Protein AF-A0A031JSQ0-F1 (afdb_monomer_lite)

Organism: NCBI:txid158500

Structure (mmCIF, N/CA/C/O backbone):
data_AF-A0A031JSQ0-F1
#
_entry.id   AF-A0A031JSQ0-F1
#
loop_
_atom_site.group_PDB
_atom_site.id
_atom_site.type_symbol
_atom_site.label_atom_id
_atom_site.label_alt_id
_atom_site.label_comp_id
_atom_site.label_asym_id
_atom_site.label_entity_id
_atom_site.label_seq_id
_atom_site.pdbx_PDB_ins_code
_atom_site.Cartn_x
_atom_site.Cartn_y
_atom_site.Cartn_z
_atom_site.occupancy
_atom_site.B_iso_or_equiv
_atom_site.auth_seq_id
_atom_site.auth_comp_id
_atom_site.auth_asym_id
_atom_site.auth_atom_id
_atom_site.pdbx_PDB_model_num
ATOM 1 N N . MET A 1 1 ? -5.868 -22.912 7.305 1.00 48.88 1 MET A N 1
ATOM 2 C CA . MET A 1 1 ? -6.260 -21.754 6.467 1.00 48.88 1 MET A CA 1
ATOM 3 C C . MET A 1 1 ? -6.400 -22.210 5.012 1.00 48.88 1 MET A C 1
ATOM 5 O O . MET A 1 1 ? -5.440 -22.071 4.262 1.00 48.88 1 MET A O 1
ATOM 9 N N . PRO A 1 2 ? -7.540 -22.796 4.610 1.00 46.16 2 PRO A N 1
ATOM 10 C CA . PRO A 1 2 ? -7.675 -23.457 3.303 1.00 46.16 2 PRO A CA 1
ATOM 11 C C . PRO A 1 2 ? -7.574 -22.536 2.070 1.00 46.16 2 PRO A C 1
ATOM 13 O O . PRO A 1 2 ? -7.300 -23.030 0.989 1.00 46.16 2 PRO A O 1
ATOM 16 N N . ASN A 1 3 ? -7.706 -21.209 2.223 1.00 56.41 3 ASN A N 1
ATOM 17 C CA . ASN A 1 3 ? -7.763 -20.254 1.098 1.00 56.41 3 ASN A CA 1
ATOM 18 C C . ASN A 1 3 ? -6.679 -19.161 1.143 1.00 56.41 3 ASN A C 1
ATOM 20 O O . ASN A 1 3 ? -6.836 -18.094 0.548 1.00 56.41 3 ASN A O 1
ATOM 24 N N . ALA A 1 4 ? -5.591 -19.370 1.888 1.00 67.62 4 ALA A N 1
ATOM 25 C CA . ALA A 1 4 ? -4.509 -18.391 1.912 1.00 67.62 4 ALA A CA 1
ATOM 26 C C . ALA A 1 4 ? -3.793 -18.385 0.553 1.00 67.62 4 ALA A C 1
ATOM 28 O O . ALA A 1 4 ? -3.120 -19.351 0.199 1.00 67.62 4 ALA A O 1
ATOM 29 N N . VAL A 1 5 ? -3.919 -17.290 -0.202 1.00 62.84 5 VAL A N 1
ATOM 30 C CA . VAL A 1 5 ? -3.093 -17.065 -1.392 1.00 62.84 5 VAL A CA 1
ATOM 31 C C . VAL A 1 5 ? -1.633 -17.063 -0.946 1.00 62.84 5 VAL A C 1
ATOM 33 O O . VAL A 1 5 ? -1.286 -16.406 0.037 1.00 62.84 5 VAL A O 1
ATOM 36 N N . ARG A 1 6 ? -0.776 -17.787 -1.673 1.00 75.62 6 ARG A N 1
ATOM 37 C CA . ARG A 1 6 ? 0.669 -17.875 -1.424 1.00 75.62 6 ARG A CA 1
ATOM 38 C C . ARG A 1 6 ? 1.434 -17.154 -2.540 1.00 75.62 6 ARG A C 1
ATOM 40 O O . ARG A 1 6 ? 1.892 -17.795 -3.484 1.00 75.62 6 ARG A O 1
ATOM 47 N N . PRO A 1 7 ? 1.562 -15.810 -2.488 1.00 72.12 7 PRO A N 1
ATOM 48 C CA . PRO A 1 7 ? 2.225 -15.043 -3.541 1.00 72.12 7 PRO A CA 1
ATOM 49 C C . PRO A 1 7 ? 3.639 -15.535 -3.859 1.00 72.12 7 PRO A C 1
ATOM 51 O O . PRO A 1 7 ? 4.042 -15.494 -5.015 1.00 72.12 7 PRO A O 1
ATOM 54 N N . TYR A 1 8 ? 4.371 -16.027 -2.855 1.00 73.94 8 TYR A N 1
ATOM 55 C CA . TYR A 1 8 ? 5.746 -16.494 -3.019 1.00 73.94 8 TYR A CA 1
ATOM 56 C C . TYR A 1 8 ? 5.853 -17.716 -3.945 1.00 73.94 8 TYR A C 1
ATOM 58 O O . TYR A 1 8 ? 6.735 -17.743 -4.795 1.00 73.94 8 TYR A O 1
ATOM 66 N N . GLU A 1 9 ? 4.926 -18.676 -3.867 1.00 79.69 9 GLU A N 1
ATOM 67 C CA . GLU A 1 9 ? 4.932 -19.871 -4.730 1.00 79.69 9 GLU A CA 1
ATOM 68 C C . GLU A 1 9 ? 4.697 -19.486 -6.193 1.00 79.69 9 GLU A C 1
ATOM 70 O O . GLU A 1 9 ? 5.391 -19.949 -7.095 1.00 79.69 9 GLU A O 1
ATOM 75 N N . ARG A 1 10 ? 3.769 -18.549 -6.432 1.00 77.81 10 ARG A N 1
ATOM 76 C CA . ARG A 1 10 ? 3.496 -18.023 -7.779 1.00 77.81 10 ARG A CA 1
ATOM 77 C C . ARG A 1 10 ? 4.679 -17.245 -8.352 1.00 77.81 10 ARG A C 1
ATOM 79 O O . ARG A 1 10 ? 4.871 -17.247 -9.563 1.00 77.81 10 ARG A O 1
ATOM 86 N N . LEU A 1 11 ? 5.434 -16.553 -7.499 1.00 79.00 11 LEU A N 1
ATOM 87 C CA . LEU A 1 11 ? 6.617 -15.802 -7.912 1.00 79.00 11 LEU A CA 1
ATOM 88 C C . LEU A 1 11 ? 7.781 -16.731 -8.263 1.00 79.00 11 LEU A C 1
ATOM 90 O O . LEU A 1 11 ? 8.459 -16.459 -9.246 1.00 79.00 11 LEU A O 1
ATOM 94 N N . LEU A 1 12 ? 7.979 -17.825 -7.519 1.00 81.00 12 LEU A N 1
ATOM 95 C CA . LEU A 1 12 ? 9.036 -18.806 -7.793 1.00 81.00 12 LEU A CA 1
ATOM 96 C C . LEU A 1 12 ? 8.831 -19.544 -9.122 1.00 81.00 12 LEU A C 1
ATOM 98 O O . LEU A 1 12 ? 9.792 -19.802 -9.839 1.00 81.00 12 LEU A O 1
ATOM 102 N N . ASN A 1 13 ? 7.575 -19.811 -9.482 1.00 83.50 13 ASN A N 1
ATOM 103 C CA . ASN A 1 13 ? 7.226 -20.521 -10.715 1.00 83.50 13 ASN A CA 1
ATOM 104 C C . ASN A 1 13 ? 7.229 -19.629 -11.968 1.00 83.50 13 ASN A C 1
ATOM 106 O O . ASN A 1 13 ? 6.879 -20.091 -13.053 1.00 83.50 13 ASN A O 1
ATOM 110 N N . ARG A 1 14 ? 7.577 -18.342 -11.843 1.00 82.81 14 ARG A N 1
ATOM 111 C CA . ARG A 1 14 ? 7.583 -17.391 -12.957 1.00 82.81 14 ARG A CA 1
ATOM 112 C C . ARG A 1 14 ? 9.019 -16.980 -13.293 1.00 82.81 14 ARG A C 1
ATOM 114 O O . ARG A 1 14 ? 9.745 -16.597 -12.379 1.00 82.81 14 ARG A O 1
ATOM 121 N N . PRO A 1 15 ? 9.421 -16.955 -14.580 1.00 85.19 15 PRO A N 1
ATOM 122 C CA . PRO A 1 15 ? 10.718 -16.414 -14.964 1.00 85.19 15 PRO A CA 1
ATOM 123 C C . PRO A 1 15 ? 10.852 -14.953 -14.531 1.00 85.19 15 PRO A C 1
ATOM 125 O O . PRO A 1 15 ? 9.879 -14.185 -14.513 1.00 85.19 15 PRO A O 1
ATOM 128 N N . ARG A 1 16 ? 12.075 -14.564 -14.167 1.00 83.25 16 ARG A N 1
ATOM 129 C CA . ARG A 1 16 ? 12.354 -13.209 -13.696 1.00 83.25 16 ARG A CA 1
ATOM 130 C C . ARG A 1 16 ? 12.017 -12.182 -14.774 1.00 83.25 16 ARG A C 1
ATOM 132 O O . ARG A 1 16 ? 12.279 -12.420 -15.953 1.00 83.25 16 ARG A O 1
ATOM 139 N N . PRO A 1 17 ? 11.472 -11.016 -14.390 1.00 79.00 17 PRO A N 1
ATOM 140 C CA . PRO A 1 17 ? 11.295 -9.933 -15.338 1.00 79.00 17 PRO A CA 1
ATOM 141 C C . PRO A 1 17 ? 12.674 -9.472 -15.814 1.00 79.00 17 PRO A C 1
ATOM 143 O O . PRO A 1 17 ? 13.479 -8.973 -15.025 1.00 79.00 17 PRO A O 1
ATOM 146 N N . VAL A 1 18 ? 12.933 -9.646 -17.107 1.00 76.06 18 VAL A N 1
ATOM 147 C CA . VAL A 1 18 ? 14.138 -9.139 -17.756 1.00 76.06 18 VAL A CA 1
ATOM 148 C C . VAL A 1 18 ? 14.084 -7.617 -17.715 1.00 76.06 18 VAL A C 1
ATOM 150 O O . VAL A 1 18 ? 13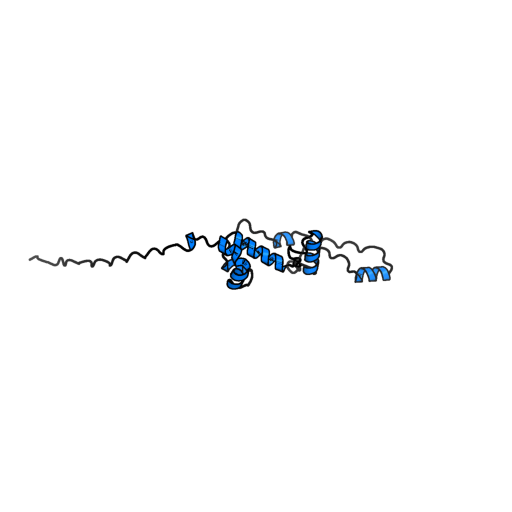.132 -7.000 -18.201 1.00 76.06 18 VAL A O 1
ATOM 153 N N . GLN A 1 19 ? 15.087 -6.993 -17.098 1.00 71.19 19 GLN A N 1
ATOM 154 C CA . GLN A 1 19 ? 15.241 -5.550 -17.220 1.00 71.19 19 GLN A CA 1
ATOM 155 C C . GLN A 1 19 ? 15.732 -5.263 -18.634 1.00 71.19 19 GLN A C 1
ATOM 157 O O . GLN A 1 19 ? 16.794 -5.738 -19.029 1.00 71.19 19 GLN A O 1
ATOM 162 N N . GLY A 1 20 ? 14.936 -4.506 -19.391 1.00 71.56 20 GLY A N 1
ATOM 163 C CA . GLY A 1 20 ? 15.361 -4.001 -20.689 1.00 71.56 20 GLY A CA 1
ATOM 164 C C . GLY A 1 20 ? 16.644 -3.184 -20.562 1.00 71.56 20 GLY A C 1
ATOM 165 O O . GLY A 1 20 ? 17.015 -2.721 -19.478 1.00 71.56 20 GLY A O 1
ATOM 166 N N . GLU A 1 21 ? 17.326 -3.008 -21.684 1.00 77.19 21 GLU A N 1
ATOM 167 C CA . GLU A 1 21 ? 18.601 -2.316 -21.705 1.00 77.19 21 GLU A CA 1
ATOM 168 C C . GLU A 1 21 ? 18.492 -0.900 -21.109 1.00 77.19 21 GLU A C 1
ATOM 170 O O . GLU A 1 21 ? 17.585 -0.116 -21.411 1.00 77.19 21 GLU A O 1
ATOM 175 N N . SER A 1 22 ? 19.437 -0.554 -20.233 1.00 80.62 22 SER A N 1
ATOM 176 C CA . SER A 1 22 ? 19.493 0.794 -19.673 1.00 80.62 22 SER A CA 1
ATOM 177 C C . SER A 1 22 ? 19.759 1.831 -20.770 1.00 80.62 22 SER A C 1
ATOM 179 O O . SER A 1 22 ? 20.556 1.597 -21.677 1.00 80.62 22 SER A O 1
ATOM 181 N N . ARG A 1 23 ? 19.192 3.039 -20.635 1.00 80.75 23 ARG A N 1
ATOM 182 C CA . ARG A 1 23 ? 19.447 4.157 -21.570 1.00 80.75 23 ARG A CA 1
ATOM 183 C C . ARG A 1 23 ? 20.939 4.424 -21.799 1.00 80.75 23 ARG A C 1
ATOM 185 O O . ARG A 1 23 ? 21.338 4.760 -22.905 1.00 80.75 23 ARG A O 1
ATOM 192 N N . ARG A 1 24 ? 21.763 4.258 -20.758 1.00 83.31 24 ARG A N 1
ATOM 193 C CA . ARG A 1 24 ? 23.216 4.461 -20.831 1.00 83.31 24 ARG A CA 1
ATOM 194 C C . ARG A 1 24 ? 23.904 3.387 -21.675 1.00 83.31 24 ARG A C 1
ATOM 196 O O . ARG A 1 24 ? 24.821 3.710 -22.420 1.00 83.31 24 ARG A O 1
ATOM 203 N N . ALA A 1 25 ? 23.471 2.133 -21.555 1.00 84.38 25 ALA A N 1
ATOM 204 C CA . ALA A 1 25 ? 23.970 1.040 -22.385 1.00 84.38 25 ALA A CA 1
ATOM 205 C C . ALA A 1 25 ? 23.526 1.215 -23.848 1.00 84.38 25 ALA A C 1
ATOM 207 O O . ALA A 1 25 ? 24.377 1.172 -24.733 1.00 84.38 25 ALA A O 1
ATOM 208 N N . ALA A 1 26 ? 22.263 1.594 -24.078 1.00 84.56 26 ALA A N 1
ATOM 209 C CA . ALA A 1 26 ? 21.751 1.917 -25.411 1.00 84.56 26 ALA A CA 1
ATOM 210 C C . ALA A 1 26 ? 22.556 3.040 -26.089 1.00 84.56 26 ALA A C 1
ATOM 212 O O . ALA A 1 26 ? 22.926 2.947 -27.257 1.00 84.56 26 ALA A O 1
ATOM 213 N N . GLN A 1 27 ? 22.865 4.107 -25.341 1.00 86.06 27 GLN A N 1
ATOM 214 C CA . GLN A 1 27 ? 23.650 5.238 -25.838 1.00 86.06 27 GLN A CA 1
ATOM 215 C C . GLN A 1 27 ? 25.099 4.846 -26.153 1.00 86.06 27 GLN A C 1
ATOM 217 O O . GLN A 1 27 ? 25.639 5.283 -27.165 1.00 86.06 27 GLN A O 1
ATOM 222 N N . ARG A 1 28 ? 25.721 4.003 -25.316 1.00 87.25 28 ARG A N 1
ATOM 223 C CA . ARG A 1 28 ? 27.067 3.470 -25.575 1.00 87.25 28 ARG A CA 1
ATOM 224 C C . ARG A 1 28 ? 27.111 2.610 -26.837 1.00 87.25 28 ARG A C 1
ATOM 226 O O . ARG A 1 28 ? 28.040 2.781 -27.614 1.00 87.25 28 ARG A O 1
ATOM 233 N N . ARG A 1 29 ? 26.117 1.742 -27.067 1.00 85.69 29 ARG A N 1
ATOM 234 C CA . ARG A 1 29 ? 26.029 0.947 -28.306 1.00 85.69 29 ARG A CA 1
ATOM 235 C C . ARG A 1 29 ? 25.886 1.822 -29.543 1.00 85.69 29 ARG A C 1
ATOM 237 O O . ARG A 1 29 ? 26.636 1.631 -30.491 1.00 85.69 29 ARG A O 1
ATOM 244 N N . ARG A 1 30 ? 25.007 2.831 -29.492 1.00 85.56 30 ARG A N 1
ATOM 245 C CA . ARG A 1 30 ? 24.862 3.811 -30.582 1.00 85.56 30 ARG A CA 1
ATOM 246 C C . ARG A 1 30 ? 26.171 4.539 -30.882 1.00 85.56 30 ARG A C 1
ATOM 248 O O . ARG A 1 30 ? 26.527 4.680 -32.041 1.00 85.56 30 ARG A O 1
ATOM 255 N N . TRP A 1 31 ? 26.899 4.972 -29.851 1.00 86.25 31 TRP A N 1
ATOM 256 C CA . TRP A 1 31 ? 28.213 5.604 -30.029 1.00 86.25 31 TRP A CA 1
ATOM 257 C C . TRP A 1 31 ? 29.254 4.645 -30.625 1.00 86.25 31 TRP A C 1
ATOM 259 O O . TRP A 1 31 ? 30.109 5.066 -31.394 1.00 86.25 31 TRP A O 1
ATOM 269 N N . ALA A 1 32 ? 29.175 3.359 -30.285 1.00 88.38 32 ALA A N 1
ATOM 270 C CA . ALA A 1 32 ? 30.046 2.314 -30.813 1.00 88.38 32 ALA A CA 1
ATOM 271 C C . ALA A 1 32 ? 29.635 1.797 -32.210 1.00 88.38 32 ALA A C 1
ATOM 273 O O . ALA A 1 32 ? 30.278 0.878 -32.706 1.00 88.38 32 ALA A O 1
ATOM 274 N N . GLY A 1 33 ? 28.579 2.343 -32.833 1.00 86.44 33 GLY A N 1
ATOM 275 C CA . GLY A 1 33 ? 28.097 1.902 -34.149 1.00 86.44 33 GLY A CA 1
ATOM 276 C C . GLY A 1 33 ? 27.477 0.499 -34.165 1.00 86.44 33 GLY A C 1
ATOM 277 O O . GLY A 1 33 ? 27.431 -0.13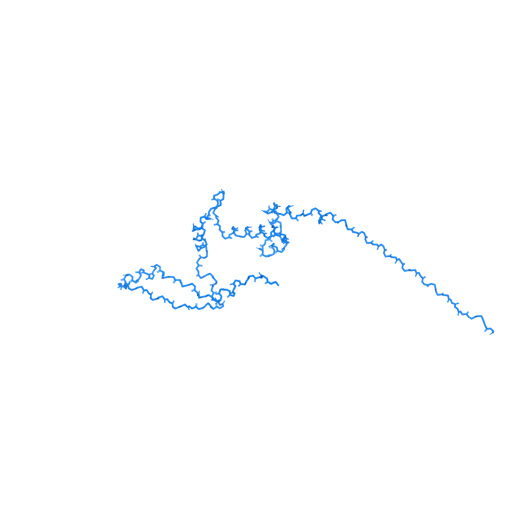6 -35.211 1.00 86.44 33 GLY A O 1
ATOM 278 N N . ILE A 1 34 ? 27.032 -0.010 -33.010 1.00 83.00 34 ILE A N 1
ATOM 279 C CA . ILE A 1 34 ? 26.389 -1.325 -32.899 1.00 83.00 34 ILE A CA 1
ATOM 280 C C . ILE A 1 34 ? 24.876 -1.141 -33.059 1.00 83.00 34 ILE A C 1
ATOM 282 O O . ILE A 1 34 ? 24.191 -0.753 -32.105 1.00 83.00 34 ILE A O 1
ATOM 286 N N . ASP A 1 35 ? 24.371 -1.428 -34.259 1.00 75.75 35 ASP A N 1
ATOM 287 C CA . ASP A 1 35 ? 22.948 -1.302 -34.606 1.00 75.75 35 ASP A CA 1
ATOM 288 C C . ASP A 1 35 ? 22.111 -2.533 -34.228 1.00 75.75 35 ASP A C 1
ATOM 290 O O . ASP A 1 35 ? 20.893 -2.430 -34.055 1.00 75.75 35 ASP A O 1
ATOM 294 N N . GLU A 1 36 ? 22.748 -3.685 -34.009 1.00 79.31 36 GLU A N 1
ATOM 295 C CA . GLU A 1 36 ? 22.060 -4.874 -33.511 1.00 79.31 36 GLU A CA 1
ATOM 296 C C . GLU A 1 36 ? 21.584 -4.682 -32.069 1.00 79.31 36 GLU A C 1
ATOM 298 O O . GLU A 1 36 ? 22.311 -4.219 -31.178 1.00 79.31 36 GLU A O 1
ATOM 303 N N . ALA A 1 37 ? 20.317 -5.031 -31.843 1.00 71.94 37 ALA A N 1
ATOM 304 C CA . ALA A 1 37 ? 19.745 -5.099 -30.510 1.00 71.94 37 ALA A CA 1
ATOM 305 C C . ALA A 1 37 ? 20.435 -6.222 -29.716 1.00 71.94 37 ALA A C 1
ATOM 307 O O . ALA A 1 37 ? 20.774 -7.253 -30.294 1.00 71.94 37 ALA A O 1
ATOM 308 N N . PRO A 1 38 ? 20.629 -6.055 -28.396 1.00 74.25 38 PRO A N 1
ATOM 309 C CA . PRO A 1 38 ? 21.190 -7.118 -27.590 1.00 74.25 38 PRO A CA 1
ATOM 310 C C . PRO A 1 38 ? 20.206 -8.284 -27.608 1.00 74.25 38 PRO A C 1
ATOM 312 O O . PRO A 1 38 ? 19.003 -8.084 -27.411 1.00 74.25 38 PRO A O 1
ATOM 315 N N . GLU A 1 39 ? 20.727 -9.483 -27.850 1.00 74.00 39 GLU A N 1
ATOM 316 C CA . GLU A 1 39 ? 19.945 -10.709 -27.794 1.00 74.00 39 GLU A CA 1
ATOM 317 C C . GLU A 1 39 ? 19.230 -10.790 -26.439 1.00 74.00 39 GLU A C 1
ATOM 319 O O . GLU A 1 39 ? 19.798 -10.467 -25.387 1.00 74.00 39 GLU A O 1
ATOM 324 N N . ALA A 1 40 ? 17.936 -11.119 -26.469 1.00 71.81 40 ALA A N 1
ATOM 325 C CA . ALA A 1 40 ? 17.136 -11.141 -25.257 1.00 71.81 40 ALA A CA 1
ATOM 326 C C . ALA A 1 40 ? 17.715 -12.204 -24.308 1.00 71.81 40 ALA A C 1
ATOM 328 O O . ALA A 1 40 ? 17.836 -13.360 -24.707 1.00 71.81 40 ALA A O 1
ATOM 329 N N . PRO A 1 41 ? 18.071 -11.850 -23.060 1.00 73.38 41 PRO A N 1
ATOM 330 C CA . PRO A 1 41 ? 18.653 -12.817 -22.146 1.00 73.38 41 PRO A CA 1
ATOM 331 C C . PRO A 1 41 ? 17.654 -13.942 -21.869 1.00 73.38 41 PRO A C 1
ATOM 333 O O . PRO A 1 41 ? 16.458 -13.693 -21.684 1.00 73.38 41 PRO A O 1
ATOM 336 N N . GLU A 1 42 ? 18.164 -15.171 -21.814 1.00 78.44 42 GLU A N 1
ATOM 337 C CA . GLU A 1 42 ? 17.359 -16.361 -21.554 1.00 78.44 42 GLU A CA 1
ATOM 338 C C . GLU A 1 42 ? 16.542 -16.228 -20.260 1.00 78.44 42 GLU A C 1
ATOM 340 O O . GLU A 1 42 ? 16.978 -15.657 -19.251 1.00 78.44 42 GLU A O 1
ATOM 345 N N . ALA A 1 43 ? 15.328 -16.775 -20.283 1.00 80.88 43 ALA A N 1
ATOM 346 C CA . ALA A 1 43 ? 14.397 -16.702 -19.169 1.00 80.88 43 ALA A CA 1
ATOM 347 C C . ALA A 1 43 ? 14.903 -17.525 -17.971 1.00 80.88 43 ALA A C 1
ATOM 349 O O . ALA A 1 43 ? 14.784 -18.746 -17.934 1.00 80.88 43 ALA A O 1
ATOM 350 N N . GLN A 1 44 ? 15.435 -16.846 -16.955 1.00 85.62 44 GLN A N 1
ATOM 351 C CA . GLN A 1 44 ? 15.946 -17.487 -15.741 1.00 85.62 44 GLN A CA 1
ATOM 352 C C . GLN A 1 44 ? 14.915 -17.460 -14.610 1.00 85.62 44 GLN A C 1
ATOM 354 O O . GLN A 1 44 ? 14.322 -16.414 -14.315 1.00 85.62 44 GLN A O 1
ATOM 359 N N . LEU A 1 45 ? 14.753 -18.591 -13.922 1.00 86.25 45 LEU A N 1
ATOM 360 C CA . LEU A 1 45 ? 13.936 -18.681 -12.711 1.00 86.25 45 LEU A CA 1
ATOM 361 C C . LEU A 1 45 ? 14.564 -17.882 -11.550 1.00 86.25 45 LEU A C 1
ATOM 363 O O . LEU A 1 45 ? 15.791 -17.746 -11.481 1.00 86.25 45 LEU A O 1
ATOM 367 N N . PRO A 1 46 ? 13.742 -17.315 -10.651 1.00 87.00 46 PRO A N 1
ATOM 368 C CA . PRO A 1 46 ? 14.225 -16.561 -9.505 1.00 87.00 46 PRO A CA 1
ATOM 369 C C . PRO A 1 46 ? 14.854 -17.466 -8.450 1.00 87.00 46 PRO A C 1
ATOM 371 O O . PRO A 1 46 ? 14.358 -18.549 -8.145 1.00 87.00 46 PRO A O 1
ATOM 374 N N . LYS A 1 47 ? 15.933 -16.977 -7.844 1.00 86.19 47 LYS A N 1
ATOM 375 C CA . LYS A 1 47 ? 16.552 -17.576 -6.660 1.00 86.19 47 LYS A CA 1
ATOM 376 C C . LYS A 1 47 ? 15.884 -17.026 -5.391 1.00 86.19 47 LYS A C 1
ATOM 378 O O . LYS A 1 47 ? 15.398 -15.897 -5.410 1.00 86.19 47 LYS A O 1
ATOM 383 N N . PRO A 1 48 ? 15.911 -17.747 -4.255 1.00 84.06 48 PRO A N 1
ATOM 384 C CA . PRO A 1 48 ? 15.309 -17.272 -3.002 1.00 84.06 48 PRO A CA 1
ATOM 385 C C . PRO A 1 48 ? 15.852 -15.926 -2.494 1.00 84.06 48 PRO A C 1
ATOM 387 O O . PRO A 1 48 ? 15.165 -15.212 -1.770 1.00 84.06 48 PRO A O 1
ATOM 390 N N . THR A 1 49 ? 17.086 -15.580 -2.864 1.00 86.19 49 THR A N 1
ATOM 391 C CA . THR A 1 49 ? 17.752 -14.323 -2.494 1.00 86.19 49 THR A CA 1
ATOM 392 C C . THR A 1 49 ? 17.445 -13.166 -3.445 1.00 86.19 49 THR A C 1
ATOM 394 O O . THR A 1 49 ? 17.821 -12.026 -3.161 1.00 86.19 49 THR A O 1
ATOM 397 N N . ASP A 1 50 ? 16.773 -13.428 -4.568 1.00 85.62 50 ASP A N 1
ATOM 398 C CA . ASP A 1 50 ? 16.436 -12.390 -5.530 1.00 85.62 50 ASP A CA 1
ATOM 399 C C . ASP A 1 50 ? 15.374 -11.441 -4.965 1.00 85.62 50 ASP A C 1
ATOM 401 O O . ASP A 1 50 ? 14.436 -11.820 -4.259 1.00 85.62 50 ASP A O 1
ATOM 405 N N . LYS A 1 51 ? 15.502 -10.159 -5.312 1.00 84.50 51 LYS A N 1
ATOM 406 C CA . LYS A 1 51 ? 14.533 -9.142 -4.903 1.00 84.50 51 LYS A CA 1
ATOM 407 C C . LYS A 1 51 ? 13.192 -9.406 -5.582 1.00 84.50 51 LYS A C 1
ATOM 409 O O . LYS A 1 51 ? 13.110 -9.405 -6.807 1.00 84.50 51 LYS A O 1
ATOM 414 N N . VAL A 1 52 ? 12.126 -9.482 -4.784 1.00 83.44 52 VAL A N 1
ATOM 415 C CA . VAL A 1 52 ? 10.739 -9.582 -5.280 1.00 83.44 52 VAL A CA 1
ATOM 416 C C . VAL A 1 52 ? 10.391 -8.422 -6.222 1.00 83.44 52 VAL A C 1
ATOM 418 O O . VAL A 1 52 ? 9.705 -8.606 -7.225 1.00 83.44 52 VAL A O 1
ATOM 421 N N . PHE A 1 53 ? 10.907 -7.225 -5.928 1.00 85.38 53 PHE A N 1
ATOM 422 C CA . PHE A 1 53 ? 10.783 -6.045 -6.780 1.00 85.38 53 PHE A CA 1
ATOM 423 C C . PHE A 1 53 ? 12.179 -5.605 -7.244 1.00 85.38 53 PHE A C 1
ATOM 425 O O . PHE A 1 53 ? 12.863 -4.887 -6.512 1.00 85.38 53 PHE A O 1
ATOM 432 N N . PRO A 1 54 ? 12.632 -6.023 -8.441 1.00 82.19 54 PRO A N 1
ATOM 433 C CA . PRO A 1 54 ? 13.992 -5.739 -8.906 1.00 82.19 54 PRO A CA 1
ATOM 434 C C . PRO A 1 54 ? 14.188 -4.281 -9.355 1.00 82.19 54 PRO A C 1
ATOM 436 O O . PRO A 1 54 ? 15.320 -3.819 -9.467 1.00 82.19 54 PRO A O 1
ATOM 439 N N . GLY A 1 55 ? 13.097 -3.552 -9.616 1.00 85.06 55 GLY A N 1
ATOM 440 C CA . GLY A 1 55 ? 13.109 -2.144 -10.015 1.00 85.06 55 GLY A CA 1
ATOM 441 C C . GLY A 1 55 ? 12.539 -1.200 -8.954 1.00 85.06 55 GLY A C 1
ATOM 442 O O . GLY A 1 55 ? 12.148 -1.599 -7.857 1.00 85.06 55 GLY A O 1
ATOM 443 N N . ASN A 1 56 ? 12.439 0.085 -9.305 1.00 89.19 56 ASN A N 1
ATOM 444 C CA . ASN A 1 56 ? 11.815 1.083 -8.439 1.00 89.19 56 ASN A CA 1
ATOM 445 C C . ASN A 1 56 ? 10.288 0.878 -8.400 1.00 89.19 56 ASN A C 1
ATOM 447 O O . ASN A 1 56 ? 9.561 1.325 -9.289 1.00 89.19 56 ASN A O 1
ATOM 451 N N . HIS A 1 57 ? 9.814 0.224 -7.341 1.00 88.62 57 HIS A N 1
ATOM 452 C CA . HIS A 1 57 ? 8.405 -0.094 -7.117 1.00 88.62 57 HIS A CA 1
ATOM 453 C C . HIS A 1 57 ? 7.493 1.142 -7.093 1.00 88.62 57 HIS A C 1
ATOM 455 O O . HIS A 1 57 ? 6.349 1.042 -7.523 1.00 88.62 57 HIS A O 1
ATOM 461 N N . VAL A 1 58 ? 7.985 2.320 -6.687 1.00 91.44 58 VAL A N 1
ATOM 462 C CA . VAL A 1 58 ? 7.206 3.571 -6.734 1.00 91.44 58 VAL A CA 1
ATOM 463 C C . VAL A 1 58 ? 6.909 3.967 -8.180 1.00 91.44 58 VAL A C 1
ATOM 465 O O . VAL A 1 58 ? 5.769 4.287 -8.514 1.00 91.44 58 VAL A O 1
ATOM 468 N N . LYS A 1 59 ? 7.911 3.898 -9.065 1.00 91.38 59 LYS A N 1
ATOM 469 C CA . LYS A 1 59 ? 7.728 4.188 -10.498 1.00 91.38 59 LYS A CA 1
ATOM 470 C C . LYS A 1 59 ? 6.818 3.160 -11.162 1.00 91.38 59 LYS A C 1
ATOM 472 O O . LYS A 1 59 ? 5.918 3.542 -11.903 1.00 91.38 59 LYS A O 1
ATOM 477 N N . LEU A 1 60 ? 7.027 1.876 -10.862 1.00 90.75 60 LEU A N 1
ATOM 478 C CA . LEU A 1 60 ? 6.195 0.792 -11.388 1.00 90.75 60 LEU A CA 1
ATOM 479 C C . LEU A 1 60 ? 4.733 0.966 -10.965 1.00 90.75 60 LEU A C 1
ATOM 481 O O . LEU A 1 60 ? 3.840 0.904 -11.806 1.00 90.75 60 LEU A O 1
ATOM 485 N N . PHE A 1 61 ? 4.489 1.259 -9.686 1.00 93.38 61 PHE A N 1
ATOM 486 C CA . PHE A 1 61 ? 3.143 1.481 -9.171 1.00 93.38 61 PHE A CA 1
ATOM 487 C C . PHE A 1 61 ? 2.491 2.729 -9.775 1.00 93.38 61 PHE A C 1
ATOM 489 O O . PHE A 1 61 ? 1.348 2.661 -10.216 1.00 93.38 61 PHE A O 1
ATOM 496 N N . ASN A 1 62 ? 3.223 3.841 -9.897 1.00 94.12 62 ASN A N 1
ATOM 497 C CA . ASN A 1 62 ? 2.721 5.031 -10.589 1.00 94.12 62 ASN A CA 1
ATOM 498 C C . ASN A 1 62 ? 2.363 4.744 -12.054 1.00 94.12 62 ASN A C 1
ATOM 500 O O . ASN A 1 62 ? 1.348 5.243 -12.527 1.00 94.12 62 ASN A O 1
ATOM 504 N N . GLY A 1 63 ? 3.145 3.918 -12.754 1.00 93.56 63 GLY A N 1
ATOM 505 C CA . GLY A 1 63 ? 2.834 3.495 -14.120 1.00 93.56 63 GLY A CA 1
ATOM 506 C C . GLY A 1 63 ? 1.579 2.620 -14.213 1.00 93.56 63 GLY A C 1
ATOM 507 O O . GLY A 1 63 ? 0.827 2.724 -15.178 1.00 93.56 63 GLY A O 1
ATOM 508 N N . VAL A 1 64 ? 1.314 1.775 -13.211 1.00 94.12 64 VAL A N 1
ATOM 509 C CA . VAL A 1 64 ? 0.045 1.031 -13.113 1.00 94.12 64 VAL A CA 1
ATOM 510 C C . VAL A 1 64 ? -1.119 1.987 -12.865 1.00 94.12 64 VAL A C 1
ATOM 512 O O . VAL A 1 64 ? -2.110 1.920 -13.582 1.00 94.12 64 VAL A O 1
ATOM 515 N N . LEU A 1 65 ? -0.985 2.910 -11.909 1.00 95.31 65 LEU A N 1
ATOM 516 C CA . LEU A 1 65 ? -2.026 3.891 -11.600 1.00 95.31 65 LEU A CA 1
ATOM 517 C C . LEU A 1 65 ? -2.343 4.814 -12.779 1.00 95.31 65 LEU A C 1
ATOM 519 O O . LEU A 1 65 ? -3.503 5.151 -12.973 1.00 95.31 65 LEU A O 1
ATOM 523 N N . ALA A 1 66 ? -1.332 5.218 -13.549 1.00 94.94 66 ALA A N 1
ATOM 524 C CA . ALA A 1 66 ? -1.525 6.035 -14.741 1.00 94.94 66 ALA A CA 1
ATOM 525 C C . ALA A 1 66 ? -2.300 5.269 -15.821 1.00 94.94 66 ALA A C 1
ATOM 527 O O . ALA A 1 66 ? -3.291 5.779 -16.326 1.00 94.94 66 ALA A O 1
ATOM 528 N N . ARG A 1 67 ? -1.902 4.024 -16.120 1.00 96.19 67 ARG A N 1
ATOM 529 C CA . ARG A 1 67 ? -2.589 3.180 -17.116 1.00 96.19 67 ARG A CA 1
ATOM 530 C C . ARG A 1 67 ? -4.010 2.794 -16.717 1.00 96.19 67 ARG A C 1
ATOM 532 O O . ARG A 1 67 ? -4.833 2.570 -17.587 1.00 96.19 67 ARG A O 1
ATOM 539 N N . ALA A 1 68 ? -4.271 2.673 -15.420 1.00 95.31 68 ALA A N 1
ATOM 540 C CA . ALA A 1 68 ? -5.597 2.374 -14.894 1.00 95.31 68 ALA A CA 1
ATOM 541 C C . ALA A 1 68 ? -6.452 3.632 -14.669 1.00 95.31 68 ALA A C 1
ATOM 543 O O . ALA A 1 68 ? -7.555 3.502 -14.160 1.00 95.31 68 ALA A O 1
ATOM 544 N N . GLU A 1 69 ? -5.933 4.833 -14.957 1.00 94.50 69 GLU A N 1
ATOM 545 C CA . GLU A 1 69 ? -6.617 6.114 -14.702 1.00 94.50 69 GLU A CA 1
ATOM 546 C C . GLU A 1 69 ? -7.006 6.319 -13.223 1.00 94.50 69 GLU A C 1
ATOM 548 O O . GLU A 1 69 ? -7.947 7.021 -12.866 1.00 94.50 69 GLU A O 1
ATOM 553 N N . LEU A 1 70 ? -6.223 5.730 -12.314 1.00 94.12 70 LEU A N 1
ATOM 554 C CA . LEU A 1 70 ? -6.442 5.763 -10.867 1.00 94.12 70 LEU A CA 1
ATOM 555 C C . LEU A 1 70 ? -5.403 6.614 -10.129 1.00 94.12 70 LEU A C 1
ATOM 557 O O . LEU A 1 70 ? -5.238 6.468 -8.914 1.00 94.12 70 LEU A O 1
ATOM 561 N N . LYS A 1 71 ? -4.676 7.499 -10.818 1.00 94.25 71 LYS A N 1
ATOM 562 C CA . LYS A 1 71 ? -3.601 8.266 -10.174 1.00 94.25 71 LYS A CA 1
ATOM 563 C C . LYS A 1 71 ? -4.107 9.246 -9.119 1.00 94.25 71 LYS A C 1
ATOM 565 O O . LYS A 1 71 ? -3.424 9.417 -8.111 1.00 94.25 71 LYS A O 1
ATOM 570 N N . PHE A 1 72 ? -5.279 9.830 -9.318 1.00 94.06 72 PHE A N 1
ATOM 571 C CA . PHE A 1 72 ? -5.881 10.779 -8.388 1.00 94.06 72 PHE A CA 1
ATOM 572 C C . PHE A 1 72 ? -7.174 10.213 -7.806 1.00 94.06 72 PHE A C 1
ATOM 574 O O . PHE A 1 72 ? -7.867 9.420 -8.450 1.00 94.06 72 PHE A O 1
ATOM 581 N N . ASP A 1 73 ? -7.453 10.551 -6.552 1.00 89.94 73 ASP A N 1
ATOM 582 C CA . ASP A 1 73 ? -8.740 10.275 -5.927 1.00 89.94 73 ASP A CA 1
ATOM 583 C C . ASP A 1 73 ? -9.774 11.373 -6.230 1.00 89.94 73 ASP A C 1
ATOM 585 O O . ASP A 1 73 ? -9.535 12.271 -7.036 1.00 89.94 73 ASP A O 1
ATOM 589 N N . ARG A 1 74 ? -10.952 11.261 -5.606 1.00 88.94 74 ARG A N 1
ATOM 590 C CA . ARG A 1 74 ? -12.068 12.199 -5.790 1.00 88.94 74 ARG A CA 1
ATOM 591 C C . ARG A 1 74 ? -11.744 13.620 -5.324 1.00 88.94 74 ARG A C 1
ATOM 593 O O . ARG A 1 74 ? -12.316 14.558 -5.861 1.00 88.94 74 ARG A O 1
ATOM 600 N N . ASP A 1 75 ? -10.820 13.762 -4.378 1.00 90.00 75 ASP A N 1
ATOM 601 C CA . ASP A 1 75 ? -10.382 15.048 -3.834 1.00 90.00 75 ASP A CA 1
ATOM 602 C C . ASP A 1 75 ? -9.153 15.589 -4.589 1.00 90.00 75 ASP A C 1
ATOM 604 O O . ASP A 1 75 ? -8.510 16.541 -4.145 1.00 90.00 75 ASP A O 1
ATOM 608 N N . GLY A 1 76 ? -8.763 14.949 -5.698 1.00 91.38 76 GLY A N 1
ATOM 609 C CA . GLY A 1 76 ? -7.575 15.306 -6.471 1.00 91.38 76 GLY A CA 1
ATOM 610 C C . GLY A 1 76 ? -6.251 14.922 -5.803 1.00 91.38 76 GLY A C 1
ATOM 611 O O . GLY A 1 76 ? -5.187 15.324 -6.277 1.00 91.38 76 GLY A O 1
ATOM 612 N N . LYS A 1 77 ? -6.255 14.127 -4.725 1.00 91.25 77 LYS A N 1
ATOM 613 C CA . LYS A 1 77 ? -5.017 13.691 -4.065 1.00 91.25 77 LYS A CA 1
ATOM 614 C C . LYS A 1 77 ? -4.402 12.513 -4.805 1.00 91.25 77 LYS A C 1
ATOM 616 O O . LYS A 1 77 ? -5.077 11.579 -5.239 1.00 91.25 77 LYS A O 1
ATOM 621 N N . ALA A 1 78 ? -3.079 12.535 -4.927 1.00 93.75 78 ALA A N 1
ATOM 622 C CA . ALA A 1 78 ? -2.347 11.476 -5.604 1.00 93.75 78 ALA A CA 1
ATOM 623 C C . ALA A 1 78 ? -2.385 10.166 -4.798 1.00 93.75 78 ALA A C 1
ATOM 625 O O . ALA A 1 78 ? -1.914 10.100 -3.660 1.00 93.75 78 ALA A O 1
ATOM 626 N N . ARG A 1 79 ? -2.854 9.084 -5.427 1.00 94.00 79 ARG A N 1
ATOM 627 C CA . ARG A 1 79 ? -2.766 7.736 -4.867 1.00 94.00 79 ARG A CA 1
ATOM 628 C C . ARG A 1 79 ? -1.316 7.255 -4.855 1.00 94.00 79 ARG A C 1
ATOM 630 O O . ARG A 1 79 ? -0.544 7.466 -5.802 1.00 94.00 79 ARG A O 1
ATOM 637 N N . THR A 1 80 ? -0.957 6.594 -3.760 1.00 93.81 80 THR A N 1
ATOM 638 C CA . THR A 1 80 ? 0.357 5.985 -3.509 1.00 93.81 80 THR A CA 1
ATOM 639 C C . THR A 1 80 ? 0.176 4.595 -2.899 1.00 93.81 80 THR A C 1
ATOM 641 O O . THR A 1 80 ? -0.948 4.165 -2.642 1.00 93.81 80 THR A O 1
ATOM 644 N N . ALA A 1 81 ? 1.267 3.868 -2.643 1.00 92.06 81 ALA A N 1
ATOM 645 C CA . ALA A 1 81 ? 1.185 2.582 -1.945 1.00 92.06 81 ALA A CA 1
ATOM 646 C C . ALA A 1 81 ? 0.519 2.713 -0.557 1.00 92.06 81 ALA A C 1
ATOM 648 O O . ALA A 1 81 ? -0.112 1.772 -0.081 1.00 92.06 81 ALA A O 1
ATOM 649 N N . TYR A 1 82 ? 0.589 3.895 0.066 1.00 91.81 82 TYR A N 1
ATOM 650 C CA . TYR A 1 82 ? -0.090 4.175 1.329 1.00 91.81 82 TYR A CA 1
ATOM 651 C C . TYR A 1 82 ? -1.620 4.141 1.189 1.00 91.81 82 TYR A C 1
ATOM 653 O O . TYR A 1 82 ? -2.317 3.683 2.092 1.00 91.81 82 TYR A O 1
ATOM 661 N N . SER A 1 83 ? -2.155 4.519 0.024 1.00 92.19 83 SER A N 1
ATOM 662 C CA . SER A 1 83 ? -3.584 4.394 -0.282 1.00 92.19 83 SER A CA 1
ATOM 663 C C . SER A 1 83 ? -4.050 2.936 -0.227 1.00 92.19 83 SER A C 1
ATOM 665 O O . SER A 1 83 ? -5.127 2.664 0.289 1.00 92.19 83 SER A O 1
ATOM 667 N N . LEU A 1 84 ? -3.218 1.982 -0.666 1.00 91.94 84 LEU A N 1
ATOM 668 C CA . LEU A 1 84 ? -3.541 0.552 -0.572 1.00 91.94 84 LEU A CA 1
ATOM 669 C C . LEU A 1 84 ? -3.647 0.086 0.884 1.00 91.94 84 LEU A C 1
ATOM 671 O O . LEU A 1 84 ? -4.510 -0.724 1.214 1.00 91.94 84 LEU A O 1
ATOM 675 N N . ARG A 1 85 ? -2.796 0.620 1.770 1.00 92.12 85 ARG A N 1
ATOM 676 C CA . ARG A 1 85 ? -2.864 0.341 3.209 1.00 92.12 85 ARG A CA 1
ATOM 677 C C . ARG A 1 85 ? -4.174 0.845 3.813 1.00 92.12 85 ARG A C 1
ATOM 679 O O . ARG A 1 85 ? -4.771 0.127 4.610 1.00 92.12 85 ARG A O 1
ATOM 686 N N . HIS A 1 86 ? -4.633 2.032 3.412 1.00 91.25 86 HIS A N 1
ATOM 687 C CA . HIS A 1 86 ? -5.947 2.538 3.815 1.00 91.25 86 HIS A CA 1
ATOM 688 C C . HIS A 1 86 ? -7.068 1.598 3.369 1.00 91.25 86 HIS A C 1
ATOM 690 O O . HIS A 1 86 ? -7.873 1.175 4.195 1.00 91.25 86 HIS A O 1
ATOM 696 N N . THR A 1 87 ? -7.076 1.211 2.092 1.00 90.75 87 THR A N 1
ATOM 697 C CA . THR A 1 87 ? -8.071 0.280 1.549 1.00 90.75 87 THR A CA 1
ATOM 698 C C . THR A 1 87 ? -8.064 -1.054 2.294 1.00 90.75 87 THR A C 1
ATOM 700 O O . THR A 1 87 ? -9.125 -1.542 2.665 1.00 90.75 87 THR A O 1
ATOM 703 N N . TYR A 1 88 ? -6.888 -1.618 2.582 1.00 92.75 88 TYR A N 1
ATOM 704 C CA . TYR A 1 88 ? -6.767 -2.858 3.349 1.00 92.75 88 TYR A CA 1
ATOM 705 C C . TYR A 1 88 ? -7.395 -2.748 4.744 1.00 92.75 88 TYR A C 1
ATOM 707 O O . TYR A 1 88 ? -8.190 -3.609 5.119 1.00 92.75 88 TYR A O 1
ATOM 715 N N . ILE A 1 89 ? -7.077 -1.688 5.497 1.00 91.88 89 ILE A N 1
ATOM 716 C CA . ILE A 1 89 ? -7.625 -1.487 6.845 1.00 91.88 89 ILE A CA 1
ATOM 717 C C . ILE A 1 89 ? -9.150 -1.343 6.779 1.00 91.88 89 ILE A C 1
ATOM 719 O O . ILE A 1 89 ? -9.843 -2.043 7.512 1.00 91.88 89 ILE A O 1
ATOM 723 N N . CYS A 1 90 ? -9.680 -0.517 5.870 1.00 89.75 90 CYS A N 1
ATOM 724 C CA . CYS A 1 90 ? -11.126 -0.371 5.685 1.00 89.75 90 CYS A CA 1
ATOM 725 C C . CYS A 1 90 ? -11.802 -1.708 5.359 1.00 89.75 90 CYS A C 1
ATOM 727 O O . CYS A 1 90 ? -12.785 -2.056 6.001 1.00 89.75 90 CYS A O 1
ATOM 729 N N . LEU A 1 91 ? -11.282 -2.461 4.383 1.00 88.38 91 LEU A N 1
ATOM 730 C CA . LEU A 1 91 ? -11.872 -3.733 3.954 1.00 88.38 91 LEU A CA 1
ATOM 731 C C . LEU A 1 91 ? -11.884 -4.760 5.087 1.00 88.38 91 LEU A C 1
ATOM 733 O O . LEU A 1 91 ? -12.922 -5.349 5.362 1.00 88.38 91 LEU A O 1
ATOM 737 N N . ARG A 1 92 ? -10.763 -4.928 5.800 1.00 89.62 92 ARG A N 1
ATOM 738 C CA . ARG A 1 92 ? -10.688 -5.861 6.936 1.00 89.62 92 ARG A CA 1
ATOM 739 C C . ARG A 1 92 ? -11.662 -5.483 8.047 1.00 89.62 92 ARG A C 1
ATOM 741 O O . ARG A 1 92 ? -12.314 -6.361 8.599 1.00 89.62 92 ARG A O 1
ATOM 748 N N . LEU A 1 93 ? -11.779 -4.191 8.353 1.00 89.00 93 LEU A N 1
ATOM 749 C CA . LEU A 1 93 ? -12.753 -3.716 9.330 1.00 89.00 93 LEU A CA 1
ATOM 750 C C . LEU A 1 93 ? -14.190 -3.891 8.830 1.00 89.00 93 LEU A C 1
ATOM 752 O O . LEU A 1 93 ? -15.049 -4.212 9.621 1.00 89.00 93 LEU A O 1
ATOM 756 N N . MET A 1 94 ? -14.499 -3.731 7.547 1.00 84.94 94 MET A N 1
ATOM 757 C CA . MET A 1 94 ? -15.861 -3.999 7.058 1.00 84.94 94 MET A CA 1
ATOM 758 C C . MET A 1 94 ? -16.215 -5.492 7.087 1.00 84.94 94 MET A C 1
ATOM 760 O O . MET A 1 94 ? -17.372 -5.843 7.292 1.00 84.94 94 MET A O 1
ATOM 764 N N . GLU A 1 95 ? -15.225 -6.368 6.921 1.00 87.00 95 GLU A N 1
ATOM 765 C CA . GLU A 1 95 ? -15.386 -7.826 6.959 1.00 87.00 95 GLU A CA 1
ATOM 766 C C . GLU A 1 95 ? -15.526 -8.417 8.378 1.00 87.00 95 GLU A C 1
ATOM 768 O O . GLU A 1 95 ? -15.652 -9.633 8.506 1.00 87.00 95 GLU A O 1
ATOM 773 N N . GLY A 1 96 ? -15.488 -7.618 9.452 1.00 84.38 96 GLY A N 1
ATOM 774 C CA . GLY A 1 96 ? -15.592 -8.165 10.813 1.00 84.38 96 GLY A CA 1
ATOM 775 C C . GLY A 1 96 ? -14.262 -8.397 11.534 1.00 84.38 96 GLY A C 1
ATOM 776 O O . GLY A 1 96 ? -14.262 -8.980 12.617 1.00 84.38 96 GLY A O 1
ATOM 777 N N . ALA A 1 97 ? -13.116 -8.020 10.953 1.00 87.12 97 ALA A N 1
ATOM 778 C CA . ALA A 1 97 ? -11.822 -8.350 11.548 1.00 87.12 97 ALA A CA 1
ATOM 779 C C . ALA A 1 97 ? -11.588 -7.603 12.870 1.00 87.12 97 ALA A C 1
ATOM 781 O O . ALA A 1 97 ? -11.833 -6.400 12.981 1.00 87.12 97 ALA A O 1
ATOM 782 N N . ASP A 1 98 ? -11.023 -8.312 13.848 1.00 88.44 98 ASP A N 1
ATOM 783 C CA . ASP A 1 98 ? -10.640 -7.725 15.128 1.00 88.44 98 ASP A CA 1
ATOM 784 C C . ASP A 1 98 ? -9.621 -6.583 14.946 1.00 88.44 98 ASP A C 1
ATOM 786 O O . ASP A 1 98 ? -8.568 -6.734 14.313 1.00 88.44 98 ASP A O 1
ATOM 790 N N . VAL A 1 99 ? -9.927 -5.432 15.548 1.00 89.81 99 VAL A N 1
ATOM 791 C CA . VAL A 1 99 ? -9.143 -4.198 15.430 1.00 89.81 99 VAL A CA 1
ATOM 792 C C . VAL A 1 99 ? -7.719 -4.398 15.951 1.00 89.81 99 VAL A C 1
ATOM 794 O O . VAL A 1 99 ? -6.775 -3.864 15.364 1.00 89.81 99 VAL A O 1
ATOM 797 N N . TYR A 1 100 ? -7.525 -5.200 17.003 1.00 92.38 100 TYR A N 1
ATOM 798 C CA . TYR A 1 100 ? -6.191 -5.476 17.544 1.00 92.38 100 TYR A CA 1
ATOM 799 C C . TYR A 1 100 ? -5.339 -6.301 16.574 1.00 92.38 100 TYR A C 1
ATOM 801 O O . TYR A 1 100 ? -4.152 -6.010 16.389 1.00 92.38 100 TYR A O 1
ATOM 809 N N . ALA A 1 101 ? -5.929 -7.301 15.916 1.00 90.19 101 ALA A N 1
ATOM 810 C CA . ALA A 1 101 ? -5.246 -8.091 14.895 1.00 90.19 101 ALA A CA 1
ATOM 811 C C . ALA A 1 101 ? -4.820 -7.227 13.695 1.00 90.19 101 ALA A C 1
ATOM 813 O O . ALA A 1 101 ? -3.674 -7.316 13.238 1.00 90.19 101 ALA A O 1
ATOM 814 N N . VAL A 1 102 ? -5.704 -6.338 13.227 1.00 91.12 102 VAL A N 1
ATOM 815 C CA . VAL A 1 102 ? -5.394 -5.393 12.140 1.00 91.12 102 VAL A CA 1
ATOM 816 C C . VAL A 1 102 ? -4.292 -4.416 12.563 1.00 91.12 102 VAL A C 1
ATOM 818 O O . VAL A 1 102 ? -3.335 -4.217 11.814 1.00 91.12 102 VAL A O 1
ATOM 821 N N . ALA A 1 103 ? -4.365 -3.861 13.777 1.00 93.56 103 ALA A N 1
ATOM 822 C CA . ALA A 1 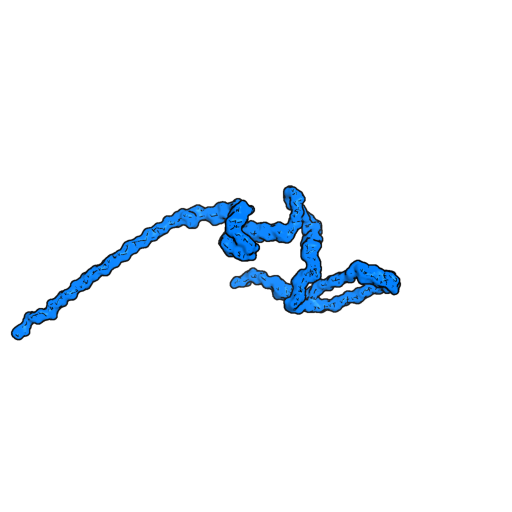103 ? -3.347 -2.967 14.335 1.00 93.56 103 ALA A CA 1
ATOM 823 C C . ALA A 1 103 ? -1.959 -3.623 14.377 1.00 93.56 103 ALA A C 1
ATOM 825 O O . ALA A 1 103 ? -0.974 -3.034 13.919 1.00 93.56 103 ALA A O 1
ATOM 826 N N . ARG A 1 104 ? -1.889 -4.877 14.842 1.00 93.31 104 ARG A N 1
ATOM 827 C CA . ARG A 1 104 ? -0.647 -5.659 14.910 1.00 93.31 104 ARG A CA 1
ATOM 828 C C . ARG A 1 104 ? -0.058 -5.931 13.529 1.00 93.31 104 ARG A C 1
ATOM 830 O O . ARG A 1 104 ? 1.137 -5.730 13.333 1.00 93.31 104 ARG A O 1
ATOM 837 N N . ASN A 1 105 ? -0.884 -6.348 12.568 1.00 91.00 105 ASN A N 1
ATOM 838 C CA . ASN A 1 105 ? -0.443 -6.609 11.196 1.00 91.00 105 ASN A CA 1
ATOM 839 C C . ASN A 1 105 ? 0.088 -5.333 10.524 1.00 91.00 105 ASN A C 1
ATOM 841 O O . ASN A 1 105 ? 1.160 -5.327 9.922 1.00 91.00 105 ASN A O 1
ATOM 845 N N . CYS A 1 106 ? -0.635 -4.230 10.698 1.00 92.00 106 CYS A N 1
ATOM 846 C CA . CYS A 1 106 ? -0.273 -2.950 10.119 1.00 92.00 106 CYS A CA 1
ATOM 847 C C . CYS A 1 106 ? 0.885 -2.262 10.862 1.00 92.00 106 CYS A C 1
ATOM 849 O O . CYS A 1 106 ? 1.495 -1.369 10.283 1.00 92.00 106 CYS A O 1
ATOM 851 N N . ARG A 1 107 ? 1.234 -2.646 12.095 1.00 94.56 107 ARG A N 1
ATOM 852 C CA . ARG A 1 107 ? 2.169 -1.900 12.964 1.00 94.56 107 ARG A CA 1
ATOM 853 C C . ARG A 1 107 ? 1.688 -0.468 13.224 1.00 94.56 107 ARG A C 1
ATOM 855 O O . ARG A 1 107 ? 2.364 0.506 12.911 1.00 94.56 107 ARG A O 1
ATOM 862 N N . THR A 1 108 ? 0.467 -0.338 13.725 1.00 94.25 108 THR A N 1
ATOM 863 C CA . THR A 1 108 ? -0.115 0.943 14.152 1.00 94.25 108 THR A CA 1
ATOM 864 C C . THR A 1 108 ? -0.875 0.751 15.461 1.00 94.25 108 THR A C 1
ATOM 866 O O . THR A 1 108 ? -1.105 -0.387 15.870 1.00 94.25 108 THR A O 1
ATOM 869 N N . SER A 1 109 ? -1.243 1.836 16.140 1.00 93.75 109 SER A N 1
ATOM 870 C CA . SER A 1 109 ? -2.035 1.737 17.363 1.00 93.75 109 SER A CA 1
ATOM 871 C C . SER A 1 109 ? -3.513 1.520 17.043 1.00 93.75 109 SER A C 1
ATOM 873 O O . SER A 1 109 ? -4.027 1.948 16.006 1.00 93.75 109 SER A O 1
ATOM 875 N N . VAL A 1 110 ? -4.213 0.870 17.971 1.00 91.62 110 VAL A N 1
ATOM 876 C CA . VAL A 1 110 ? -5.675 0.736 17.916 1.00 91.62 110 VAL A CA 1
ATOM 877 C C . VAL A 1 110 ? -6.335 2.110 17.915 1.00 91.62 110 VAL A C 1
ATOM 879 O O . VAL A 1 110 ? -7.263 2.332 17.147 1.00 91.62 110 VAL A O 1
ATOM 882 N N . GLU A 1 111 ? -5.803 3.046 18.699 1.00 92.69 111 GLU A N 1
ATOM 883 C CA . GLU A 1 111 ? -6.263 4.434 18.738 1.00 92.69 111 GLU A CA 1
ATOM 884 C C . GLU A 1 111 ? -6.205 5.096 17.355 1.00 92.69 111 GLU A C 1
ATOM 886 O O . GLU A 1 111 ? -7.184 5.694 16.914 1.00 92.69 111 GLU A O 1
ATOM 891 N N . MET A 1 112 ? -5.101 4.930 16.616 1.00 93.19 112 MET A N 1
ATOM 892 C CA . MET A 1 112 ? -4.984 5.467 15.258 1.00 93.19 112 MET A CA 1
ATOM 893 C C . MET A 1 112 ? -5.992 4.825 14.306 1.00 93.19 112 MET A C 1
ATOM 895 O O . MET A 1 112 ? -6.576 5.515 13.468 1.00 93.19 112 MET A O 1
ATOM 899 N N . ILE A 1 113 ? -6.244 3.521 14.442 1.00 91.69 113 ILE A N 1
ATOM 900 C CA . ILE A 1 113 ? -7.276 2.861 13.639 1.00 91.69 113 ILE A CA 1
ATOM 901 C C . ILE A 1 113 ? -8.667 3.402 13.992 1.00 91.69 113 ILE A C 1
ATOM 903 O O . ILE A 1 113 ? -9.451 3.725 13.103 1.00 91.69 113 ILE A O 1
ATOM 907 N N . GLN A 1 114 ? -8.969 3.567 15.274 1.00 89.38 114 GLN A N 1
ATOM 908 C CA . GLN A 1 114 ? -10.244 4.120 15.711 1.00 89.38 114 GLN A CA 1
ATOM 909 C C . GLN A 1 114 ? -10.435 5.544 15.200 1.00 89.38 114 GLN A C 1
ATOM 911 O O . GLN A 1 114 ? -11.449 5.829 14.577 1.00 89.38 114 GLN A O 1
ATOM 916 N N . LYS A 1 115 ? -9.441 6.418 15.360 1.00 90.69 115 LYS A N 1
ATOM 917 C CA . LYS A 1 115 ? -9.524 7.816 14.930 1.00 90.69 115 LYS A CA 1
ATOM 918 C C . LYS A 1 115 ? -9.772 7.965 13.429 1.00 90.69 115 LYS A C 1
ATOM 920 O O . LYS A 1 115 ? -10.595 8.779 13.023 1.00 90.69 115 LYS A O 1
ATOM 925 N N . HIS A 1 116 ? -9.068 7.189 12.606 1.00 88.88 116 HIS A N 1
ATOM 926 C CA . HIS A 1 116 ? -9.090 7.364 11.150 1.00 88.88 116 HIS A CA 1
ATOM 927 C C . HIS A 1 116 ? -10.117 6.490 10.423 1.00 88.88 116 HIS A C 1
ATOM 929 O O . HIS A 1 116 ? -10.463 6.796 9.285 1.00 88.88 116 HIS A O 1
ATOM 935 N N . TYR A 1 117 ? -10.624 5.433 11.065 1.00 88.94 117 TYR A N 1
ATOM 936 C CA . TYR A 1 117 ? -11.551 4.475 10.451 1.00 88.94 117 TYR A CA 1
ATOM 937 C C . TYR A 1 117 ? -12.818 4.239 11.288 1.00 88.94 117 TYR A C 1
ATOM 939 O O . TYR A 1 117 ? -13.570 3.303 11.009 1.00 88.94 117 TYR A O 1
ATOM 947 N N . ALA A 1 118 ? -13.094 5.098 12.282 1.00 77.19 118 ALA A N 1
ATOM 948 C CA . ALA A 1 118 ? -14.254 5.018 13.181 1.00 77.19 118 ALA A CA 1
ATOM 949 C C . ALA A 1 118 ? -15.581 4.764 12.461 1.00 77.19 118 ALA A C 1
ATOM 951 O O . ALA A 1 118 ? -16.423 4.044 12.990 1.00 77.19 118 ALA A O 1
ATOM 952 N N . ALA A 1 119 ? -15.775 5.339 11.269 1.00 76.19 119 ALA A N 1
ATOM 953 C CA . ALA A 1 119 ? -16.996 5.158 10.488 1.00 76.19 119 ALA A CA 1
ATOM 954 C C . ALA A 1 119 ? -17.300 3.675 10.214 1.00 76.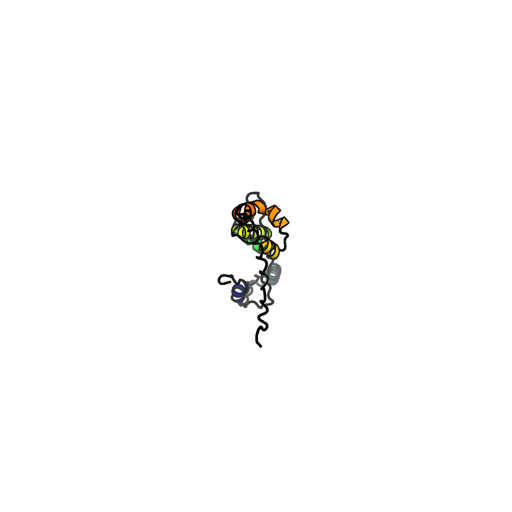19 119 ALA A C 1
ATOM 956 O O . ALA A 1 119 ? -18.445 3.252 10.332 1.00 76.19 119 ALA A O 1
ATOM 957 N N . HIS A 1 120 ? -16.276 2.868 9.928 1.00 70.62 120 HIS A N 1
ATOM 958 C CA . HIS A 1 120 ? -16.440 1.431 9.700 1.00 70.62 120 HIS A CA 1
ATOM 959 C C . HIS A 1 120 ? -16.588 0.649 11.009 1.00 70.62 120 HIS A C 1
ATOM 961 O O . HIS A 1 120 ? -17.338 -0.320 11.067 1.00 70.62 120 HIS A O 1
ATOM 967 N N . ILE A 1 121 ? -15.927 1.094 12.080 1.00 68.44 121 ILE A N 1
ATOM 968 C CA . ILE A 1 121 ? -16.002 0.445 13.397 1.00 68.44 121 ILE A CA 1
ATOM 969 C C . ILE A 1 121 ? -17.385 0.633 14.029 1.00 68.44 121 ILE A C 1
ATOM 971 O O . ILE A 1 121 ? -17.912 -0.302 14.622 1.00 68.44 121 ILE A O 1
ATOM 975 N N . LYS A 1 122 ? -18.011 1.807 13.870 1.00 63.59 122 LYS A N 1
ATOM 976 C CA . LYS A 1 122 ? -19.367 2.072 14.382 1.00 63.59 122 LYS A CA 1
ATOM 977 C C . LYS A 1 122 ? -20.399 1.075 13.850 1.00 63.59 122 LYS A C 1
ATOM 979 O O . LYS A 1 122 ? -21.278 0.676 14.601 1.00 63.59 122 LYS A O 1
ATOM 984 N N . ASN A 1 123 ? -20.246 0.626 12.605 1.00 61.47 123 ASN A N 1
ATOM 985 C CA . ASN A 1 123 ? -21.132 -0.372 11.998 1.00 61.47 123 ASN A CA 1
ATOM 986 C C . ASN A 1 123 ? -20.842 -1.807 12.478 1.00 61.47 123 ASN A C 1
ATOM 988 O O . ASN A 1 123 ? -21.681 -2.685 12.315 1.00 61.47 123 ASN A O 1
ATOM 992 N N . MET A 1 124 ? -19.668 -2.048 13.070 1.00 56.59 124 MET A N 1
ATOM 993 C CA . MET A 1 124 ? -19.248 -3.351 13.592 1.00 56.59 124 MET A CA 1
ATOM 994 C C . MET A 1 124 ? -19.538 -3.563 15.076 1.00 56.59 124 MET A C 1
ATOM 996 O O . MET A 1 124 ? -19.618 -4.708 15.524 1.00 56.59 124 MET A O 1
ATOM 1000 N N . ILE A 1 125 ? -19.671 -2.489 15.861 1.00 57.19 125 ILE A N 1
ATOM 1001 C CA . ILE A 1 125 ? -20.082 -2.600 17.262 1.00 57.19 125 ILE A CA 1
ATOM 1002 C C . ILE A 1 125 ? -21.574 -2.944 17.272 1.00 57.19 125 ILE A C 1
ATOM 1004 O O . ILE A 1 125 ? -22.440 -2.077 17.353 1.00 57.19 125 ILE A O 1
ATOM 1008 N N . SER A 1 126 ? -21.880 -4.235 17.157 1.00 50.84 126 SER A N 1
ATOM 1009 C CA . SER A 1 126 ? -23.228 -4.742 17.378 1.00 50.84 126 SER A CA 1
ATOM 1010 C C . SER A 1 126 ? -23.647 -4.413 18.810 1.00 50.84 126 SER A C 1
ATOM 1012 O O . SER A 1 126 ? -22.986 -4.813 19.768 1.00 50.84 126 SER A O 1
ATOM 1014 N N . ALA A 1 127 ? -24.766 -3.708 18.985 1.00 53.41 127 ALA A N 1
ATOM 1015 C CA . ALA A 1 127 ? -25.307 -3.409 20.312 1.00 53.41 127 ALA A CA 1
ATOM 1016 C C . ALA A 1 127 ? -25.502 -4.685 21.162 1.00 53.41 127 ALA A C 1
ATOM 1018 O O . ALA A 1 127 ? -25.411 -4.632 22.388 1.00 53.41 127 ALA A O 1
ATOM 1019 N N . ALA A 1 128 ? -25.692 -5.843 20.514 1.00 55.50 128 ALA A N 1
ATOM 1020 C CA . ALA A 1 128 ? -25.834 -7.140 21.165 1.00 55.50 128 ALA A CA 1
ATOM 1021 C C . ALA A 1 128 ? -24.559 -7.627 21.880 1.00 55.50 128 ALA A C 1
ATOM 1023 O O . ALA A 1 128 ? -24.676 -8.307 22.895 1.00 55.50 128 ALA A O 1
ATOM 1024 N N . SER A 1 129 ? -23.355 -7.281 21.404 1.00 57.44 129 SER A N 1
ATOM 1025 C CA . SER A 1 129 ? -22.098 -7.659 22.074 1.00 57.44 129 SER A CA 1
ATOM 1026 C C . SER A 1 129 ? -21.731 -6.709 23.218 1.00 57.44 129 SER A C 1
ATOM 1028 O O . SER A 1 129 ? -21.062 -7.118 24.165 1.00 57.44 129 SER A O 1
ATOM 1030 N N . VAL A 1 130 ? -22.216 -5.465 23.174 1.00 57.03 130 VAL A N 1
ATOM 1031 C CA . VAL A 1 130 ? -22.022 -4.471 24.243 1.00 57.03 130 VAL A CA 1
ATOM 1032 C C . VAL A 1 130 ? -23.007 -4.687 25.400 1.00 57.03 130 VAL A C 1
ATOM 1034 O O . VAL A 1 130 ? -22.619 -4.571 26.560 1.00 57.03 130 VAL A O 1
ATOM 1037 N N . ASN A 1 131 ? -24.256 -5.072 25.113 1.00 61.25 131 ASN A N 1
ATOM 1038 C CA . ASN A 1 131 ? -25.307 -5.279 26.120 1.00 61.25 131 ASN A CA 1
ATOM 1039 C C . ASN A 1 131 ? -25.389 -6.709 26.691 1.00 61.25 131 ASN A C 1
ATOM 1041 O O . ASN A 1 131 ? -26.446 -7.134 27.164 1.00 61.25 131 ASN A O 1
ATOM 1045 N N . VAL A 1 132 ? -24.293 -7.471 26.716 1.00 60.59 132 VAL A N 1
ATOM 1046 C CA . VAL A 1 132 ? -24.300 -8.762 27.421 1.00 60.59 132 VAL A CA 1
ATOM 1047 C C . VAL A 1 132 ? -24.189 -8.508 28.928 1.00 60.59 132 VAL A C 1
ATOM 1049 O O . VAL A 1 132 ? -23.107 -8.271 29.468 1.00 60.59 132 VAL A O 1
ATOM 1052 N N . ARG A 1 133 ? -25.323 -8.568 29.640 1.00 55.56 133 ARG A N 1
ATOM 1053 C CA . ARG A 1 133 ? -25.334 -8.607 31.112 1.00 55.56 133 ARG A CA 1
ATOM 1054 C C . ARG A 1 133 ? -24.523 -9.818 31.574 1.00 55.56 133 ARG A C 1
ATOM 1056 O O . ARG A 1 133 ? -24.895 -10.957 31.300 1.00 55.56 133 ARG A O 1
ATOM 1063 N N . LYS A 1 134 ? -23.438 -9.582 32.319 1.00 58.16 134 LYS A N 1
ATOM 1064 C CA . LYS A 1 134 ? -22.695 -10.652 32.998 1.00 58.16 134 LYS A CA 1
ATOM 1065 C C . LYS A 1 134 ? -23.660 -11.414 33.909 1.00 58.16 134 LYS A C 1
ATOM 1067 O O . LYS A 1 134 ? -24.219 -10.832 34.840 1.00 58.16 134 LYS A O 1
ATOM 1072 N N . VAL A 1 135 ? -23.863 -12.704 33.643 1.00 68.94 135 VAL A N 1
ATOM 1073 C CA . VAL A 1 135 ? -24.647 -13.581 34.521 1.00 68.94 135 VAL A CA 1
ATOM 1074 C C . VAL A 1 135 ? -23.940 -13.619 35.875 1.00 68.94 135 VAL A C 1
ATOM 1076 O O . VAL A 1 135 ? -22.765 -13.981 35.949 1.00 68.94 135 VAL A O 1
ATOM 1079 N N . LYS A 1 136 ? -24.625 -13.194 36.947 1.00 66.50 136 LYS A N 1
ATOM 1080 C CA . LYS A 1 136 ? -24.064 -13.263 38.303 1.00 66.50 136 LYS A CA 1
ATOM 1081 C C . LYS A 1 136 ? -23.699 -14.724 38.601 1.00 66.50 136 LYS A C 1
ATOM 1083 O O . LYS A 1 136 ? -24.559 -15.591 38.430 1.00 66.50 136 LYS A O 1
ATOM 1088 N N . PRO A 1 137 ? -22.468 -15.015 39.055 1.00 66.06 137 PRO A N 1
ATOM 1089 C CA . PRO A 1 137 ? -22.102 -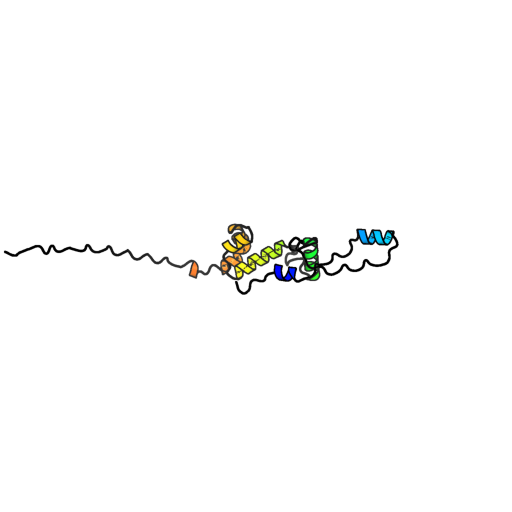16.374 39.422 1.00 66.06 137 PRO A CA 1
ATOM 1090 C C . PRO A 1 137 ? -23.045 -16.864 40.529 1.00 66.06 137 PRO A C 1
ATOM 1092 O O . PRO A 1 137 ? -23.264 -16.160 41.520 1.00 66.06 137 PRO A O 1
ATOM 1095 N N . LYS A 1 138 ? -23.637 -18.056 40.358 1.00 67.19 138 LYS A N 1
ATOM 1096 C CA . LYS A 1 138 ? -24.425 -18.696 41.422 1.00 67.19 138 LYS A CA 1
ATOM 1097 C C . LYS A 1 138 ? -23.513 -18.858 42.640 1.00 67.19 138 LYS A C 1
ATOM 1099 O O . LYS A 1 138 ? -22.440 -19.449 42.524 1.00 67.19 138 LYS A O 1
ATOM 1104 N N . ARG A 1 139 ? -23.937 -18.336 43.800 1.00 70.94 139 ARG A N 1
ATOM 1105 C CA . ARG A 1 139 ? -23.280 -18.593 45.093 1.00 70.94 139 ARG A CA 1
ATOM 1106 C C . ARG A 1 139 ? -23.060 -20.102 45.214 1.00 70.94 139 ARG A C 1
ATOM 1108 O O . ARG A 1 139 ? -24.026 -20.863 45.136 1.00 70.94 139 ARG A O 1
ATOM 1115 N N . ARG A 1 140 ? -21.801 -20.523 45.373 1.00 69.81 140 ARG A N 1
ATOM 1116 C CA . ARG A 1 140 ? -21.464 -21.907 45.723 1.00 69.81 140 ARG A CA 1
ATOM 1117 C C . ARG A 1 140 ? -22.258 -22.266 46.978 1.00 69.81 140 ARG A C 1
ATOM 1119 O O . ARG A 1 140 ? -22.188 -21.541 47.970 1.00 69.81 140 ARG A O 1
ATOM 1126 N N . ARG A 1 141 ? -23.052 -23.337 46.907 1.00 69.00 141 ARG A N 1
ATOM 1127 C CA . ARG A 1 141 ? -23.697 -23.906 48.092 1.00 69.00 141 ARG A CA 1
ATOM 1128 C C . ARG A 1 141 ? -22.579 -24.341 49.039 1.00 69.00 141 ARG A C 1
ATOM 1130 O O . ARG A 1 141 ? -21.670 -25.047 48.609 1.00 69.00 141 ARG A O 1
ATOM 1137 N N . GLN A 1 142 ? -22.619 -23.841 50.271 1.00 68.62 142 GLN A N 1
ATOM 1138 C CA . GLN A 1 142 ? -21.745 -24.304 51.346 1.00 68.62 142 GLN A CA 1
ATOM 1139 C C . GLN A 1 142 ? -21.956 -25.822 51.496 1.00 68.62 142 GLN A C 1
ATOM 1141 O O . GLN A 1 142 ? -23.114 -26.253 51.462 1.00 68.62 142 GLN A O 1
ATOM 1146 N N . PRO A 1 143 ? -20.891 -26.636 51.589 1.00 65.06 143 PRO A N 1
ATOM 1147 C CA . PRO A 1 143 ? -21.045 -28.052 51.887 1.00 65.06 143 PRO A CA 1
ATOM 1148 C C . PRO A 1 143 ? -21.706 -28.196 53.263 1.00 65.06 143 PRO A C 1
ATOM 1150 O O . PRO A 1 143 ? -21.323 -27.519 54.216 1.00 65.06 143 PRO A O 1
ATOM 1153 N N . VAL A 1 144 ? -22.746 -29.026 53.335 1.00 73.38 144 VAL A N 1
ATOM 1154 C CA . VAL A 1 144 ? -23.436 -29.341 54.591 1.00 73.38 144 VAL A CA 1
ATOM 1155 C C . VAL A 1 144 ? -22.465 -30.146 55.464 1.00 73.38 144 VAL A C 1
ATOM 1157 O O . VAL A 1 144 ? -21.838 -31.064 54.929 1.00 73.38 144 VAL A O 1
ATOM 1160 N N . PRO A 1 145 ? -22.297 -29.825 56.761 1.00 66.06 145 PRO A N 1
ATOM 1161 C CA . PRO A 1 145 ? -21.483 -30.637 57.657 1.00 66.06 145 PRO A CA 1
ATOM 1162 C C . PRO A 1 145 ? -22.054 -32.054 57.714 1.00 66.06 145 PRO A C 1
ATOM 1164 O O . PRO A 1 145 ? -23.245 -32.230 57.966 1.00 66.06 145 PRO A O 1
ATOM 1167 N N . VAL A 1 146 ? -21.216 -33.053 57.448 1.00 68.62 146 VAL A N 1
ATOM 1168 C CA . VAL A 1 146 ? -21.576 -34.460 57.640 1.00 68.62 146 VAL A CA 1
ATOM 1169 C C . VAL A 1 146 ? -21.528 -34.710 59.144 1.00 68.62 146 VAL A C 1
ATOM 1171 O O . VAL A 1 146 ? -20.459 -34.608 59.743 1.00 68.62 146 VAL A O 1
ATOM 1174 N N . ALA A 1 147 ? -22.685 -34.956 59.758 1.00 65.69 147 ALA A N 1
ATOM 1175 C CA . ALA A 1 147 ? -22.745 -35.464 61.120 1.00 65.69 147 ALA A CA 1
ATOM 1176 C C . ALA A 1 147 ? -22.309 -36.933 61.083 1.00 65.69 147 ALA A C 1
ATOM 1178 O O . ALA A 1 147 ? -22.909 -37.733 60.367 1.00 65.69 147 ALA A O 1
ATOM 1179 N N . PHE A 1 148 ? -21.233 -37.255 61.793 1.00 55.00 148 PHE A N 1
ATOM 1180 C CA . PHE A 1 148 ? -20.882 -38.633 62.108 1.00 55.00 148 PHE A CA 1
ATOM 1181 C C . PHE A 1 148 ? -21.641 -38.978 63.389 1.00 55.00 148 PHE A C 1
ATOM 1183 O O . PHE A 1 148 ? -21.440 -38.324 64.410 1.00 55.00 148 PHE A O 1
ATOM 1190 N N . GLU A 1 149 ? -22.587 -39.908 63.297 1.00 62.41 149 GLU A N 1
ATOM 1191 C CA . GLU A 1 149 ? -23.214 -40.510 64.471 1.00 62.41 149 GLU A CA 1
ATOM 1192 C C . GLU A 1 149 ? -22.225 -41.544 65.025 1.00 62.41 149 GLU A C 1
ATOM 1194 O O . GLU A 1 149 ? -21.820 -42.461 64.308 1.00 62.41 149 GLU A O 1
ATOM 1199 N N . ASP A 1 150 ? -21.782 -41.339 66.267 1.00 53.69 150 ASP A N 1
ATOM 1200 C CA . ASP A 1 150 ? -20.951 -42.290 67.004 1.00 53.69 150 ASP A CA 1
ATOM 1201 C C . ASP A 1 150 ? -21.826 -43.487 67.413 1.00 53.69 150 ASP A C 1
ATOM 1203 O O . ASP A 1 150 ? -22.511 -43.461 68.436 1.00 53.69 150 ASP A O 1
ATOM 1207 N N . ASP A 1 151 ? -21.823 -44.533 66.588 1.00 60.62 151 ASP A N 1
ATOM 1208 C CA . ASP A 1 151 ? -22.368 -45.855 66.913 1.00 60.62 151 ASP A CA 1
ATOM 1209 C C . ASP A 1 151 ? -21.337 -46.636 67.753 1.00 60.62 151 ASP A C 1
ATOM 1211 O O . ASP A 1 151 ? -20.740 -47.608 67.296 1.00 60.62 151 ASP A O 1
ATOM 1215 N N . ASP A 1 152 ? -21.105 -46.201 68.996 1.00 55.06 152 ASP A N 1
ATOM 1216 C CA . ASP A 1 152 ? -20.304 -46.954 69.967 1.00 55.06 152 ASP A CA 1
ATOM 1217 C C . ASP A 1 152 ? -21.159 -47.424 71.159 1.00 55.06 152 ASP A C 1
ATOM 1219 O O . ASP A 1 152 ? -21.450 -46.700 72.109 1.00 55.06 152 ASP A O 1
ATOM 1223 N N . LEU A 1 153 ? -21.496 -48.716 71.079 1.00 55.38 153 LEU A N 1
ATOM 1224 C CA . LEU A 1 153 ? -21.459 -49.704 72.162 1.00 55.38 153 LEU A CA 1
ATOM 1225 C C . LEU A 1 153 ? -22.385 -49.489 73.369 1.00 55.38 153 LEU A C 1
ATOM 1227 O O . LEU A 1 153 ? -21.982 -49.033 74.436 1.00 55.38 153 LEU A O 1
ATOM 1231 N N . ASN A 1 154 ? -23.594 -50.041 73.252 1.00 48.75 154 ASN A N 1
ATOM 1232 C CA . ASN A 1 154 ? -24.319 -50.577 74.400 1.00 48.75 154 ASN A CA 1
ATOM 1233 C C . ASN A 1 154 ? -24.413 -52.102 74.234 1.00 48.75 154 ASN A C 1
ATOM 1235 O O . ASN A 1 154 ? -25.194 -52.599 73.422 1.00 48.75 154 ASN A O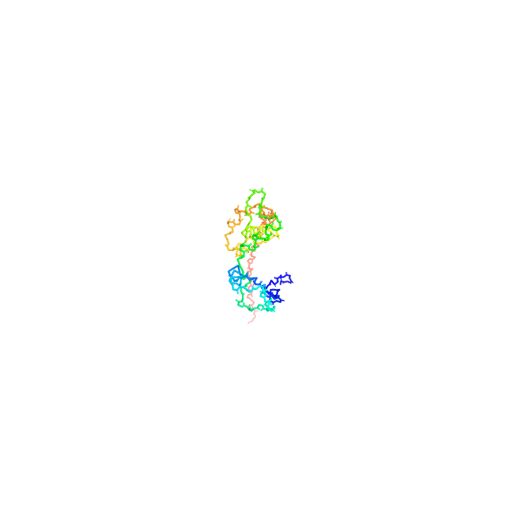 1
ATOM 1239 N N . GLY A 1 155 ? -23.577 -52.849 74.957 1.00 50.81 155 GLY A N 1
ATOM 1240 C CA . GLY A 1 155 ? -23.538 -54.306 74.855 1.00 50.81 155 GLY A CA 1
ATOM 1241 C C . GLY A 1 155 ? -22.633 -54.972 75.887 1.00 50.81 155 GLY A C 1
ATOM 1242 O O . GLY A 1 155 ? -21.484 -55.247 75.569 1.00 50.81 155 GLY A O 1
ATOM 1243 N N . ALA A 1 156 ? -23.244 -55.279 77.040 1.00 40.84 156 ALA A N 1
ATOM 1244 C CA . ALA A 1 156 ? -22.866 -56.256 78.077 1.00 40.84 156 ALA A CA 1
ATOM 1245 C C . ALA A 1 156 ? -21.594 -56.011 78.910 1.00 40.84 156 ALA A C 1
ATOM 1247 O O . ALA A 1 156 ? -20.470 -56.070 78.371 1.00 40.84 156 ALA A O 1
#

Secondary structure (DSSP, 8-state):
-TT---HHHHHHTSPPPPPPPPHHHHHHHHHTT--SPPPPPP-PPPPTTS-SS-S-HHHHHHHHHHHTT-SB-TTSPBP-HHHHHHHHHHHHHHTT--HHHHHHHHT--HHHHHHHHHHHHHHH--HHHH--PPPPPPPPPPPPP-----------

Sequence (156 aa):
MPNAVRPYERLLNRPRPVQGESRRAAQRRRWAGIDEAPEAPEAQLPKPTDKVFPGNHVKLFNGVLARAELKFDRDGKARTAYSLRHTYICLRLMEGADVYAVARNCRTSVEMIQKHYAAHIKNMISAASVNVRKVKPKRRRQPVPVAFEDDDLNGA

Radius of gyration: 33.39 Å; chains: 1; bounding box: 56×72×113 Å

InterPro domains:
  IPR011010 DNA breaking-rejoining enzyme, catalytic core [SSF56349] (46-125)
  IPR013762 Integrase-like, catalytic domain superfamily [G3DSA:1.10.443.10] (9-144)

pLDDT: mean 79.62, std 13.52, range [40.84, 96.19]

Foldseek 3Di:
DVDDDDVVVVLQPFFDPQDADDPVRVVVCVVVVNPDGPDRDDGHGDDPPDDPDNDDVFVVVCVVCVVVVNQADPVRDGDGVVVVLVVVLQVCLLVLHDLVVNCVVSVHDSVVSCVPNVVSNVVNPDVVVVPPDDDDPDPPDDDDDDDDDPPDDDDD